Protein AF-A0A7I9XVA9-F1 (afdb_monomer_lite)

Organism: NCBI:txid84962

Foldseek 3Di:
DDDWFEDAWEQDLQQDTPDDPVVLVPTRAYEYEHDPPLQDDADSLQNSLLSNLQDLSHAEHPPHQPFDDDDPVDGDGGRHYDPVSNVVSNVVNNHYYDPDDDDHD

Secondary structure (DSSP, 8-state):
-----EEEEEBPTTS-BSS-HHHHTTSSEEEEE--S-TT--HHHHHHHHHHHHTSTT--EE-STT--B-SSTT--BPPPP--HHHHHHHHHHHT-EE--------

Sequence (105 aa):
MRLLTGIEVDILDDGSLDQEPELLARLDIVVASVHSTLAMDSVAMTRRMLRAVANEHVDVLGHCTGRLVAGNRGIRAESSFDAEAVFTACREHGTAVEVNSPGTA

Radius of gyration: 13.81 Å; chains: 1; bounding box: 40×27×37 Å

InterPro dom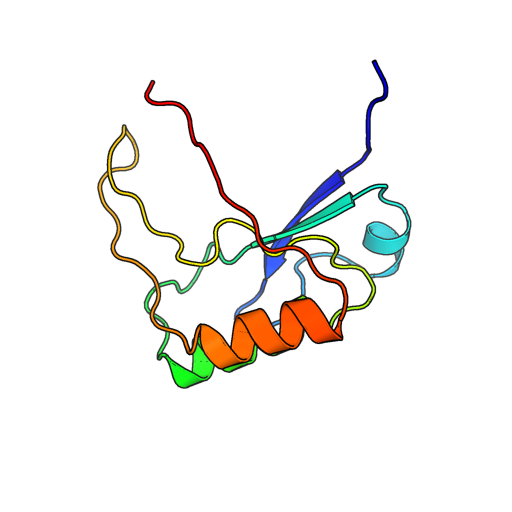ains:
  IPR016195 Polymerase/histidinol phosphatase-like [SSF89550] (2-101)
  IPR050243 Probable phosphatase PHP [PTHR36928] (1-101)

pLDDT: mean 95.66, std 7.58, range [52.97, 98.94]

Structure (mmCIF, N/CA/C/O backbone):
data_AF-A0A7I9XVA9-F1
#
_entry.id   AF-A0A7I9XVA9-F1
#
loop_
_atom_site.group_PDB
_atom_site.id
_atom_site.type_symbol
_atom_site.label_atom_id
_atom_site.label_alt_id
_atom_site.label_comp_id
_atom_site.label_asym_id
_atom_site.label_entity_id
_atom_site.label_seq_id
_atom_site.pdbx_PDB_ins_code
_atom_site.Cartn_x
_atom_site.Cartn_y
_atom_site.Cartn_z
_atom_site.occupancy
_atom_site.B_iso_or_equiv
_atom_site.auth_seq_id
_atom_site.auth_comp_id
_atom_site.auth_asym_id
_atom_site.auth_atom_id
_atom_site.pdbx_PDB_model_num
ATOM 1 N N . MET A 1 1 ? -28.492 4.348 5.239 1.00 85.69 1 MET A N 1
ATOM 2 C CA . MET A 1 1 ? -27.101 4.546 4.784 1.00 85.69 1 MET A CA 1
ATOM 3 C C . MET A 1 1 ? -26.234 4.689 6.021 1.00 85.69 1 MET A C 1
ATOM 5 O O . MET A 1 1 ? -26.571 5.514 6.860 1.00 85.69 1 MET A O 1
ATOM 9 N N . ARG A 1 2 ? -25.204 3.854 6.180 1.00 96.44 2 ARG A N 1
ATOM 10 C CA . ARG A 1 2 ? -24.192 4.006 7.235 1.00 96.44 2 ARG A CA 1
ATOM 11 C C . ARG A 1 2 ? -22.995 4.719 6.613 1.00 96.44 2 ARG A C 1
ATOM 13 O O . ARG A 1 2 ? -22.603 4.349 5.512 1.00 96.44 2 ARG A O 1
ATOM 20 N N . LEU A 1 3 ? -22.468 5.732 7.291 1.00 96.94 3 LEU A N 1
ATOM 21 C CA . LEU A 1 3 ? -21.210 6.374 6.916 1.00 96.94 3 LEU A CA 1
ATOM 22 C C . LEU A 1 3 ? -20.088 5.732 7.732 1.00 96.94 3 LEU A C 1
ATOM 24 O O . LEU A 1 3 ? -20.283 5.479 8.920 1.00 96.94 3 LEU A O 1
ATOM 28 N N . LEU A 1 4 ? -18.964 5.447 7.080 1.00 98.31 4 LEU A N 1
ATOM 29 C CA . LEU A 1 4 ? -17.734 4.990 7.719 1.00 98.31 4 LEU A CA 1
ATOM 30 C C . LEU A 1 4 ? -16.734 6.141 7.660 1.00 98.31 4 LEU A C 1
ATOM 32 O O . LEU A 1 4 ? -16.533 6.732 6.598 1.00 98.31 4 LEU A O 1
ATOM 36 N N . THR A 1 5 ? -16.151 6.486 8.799 1.00 98.44 5 THR A N 1
ATOM 37 C CA . THR A 1 5 ? -15.000 7.383 8.842 1.00 98.44 5 THR A CA 1
ATOM 38 C C . THR A 1 5 ? -13.789 6.624 8.330 1.00 98.44 5 THR A C 1
ATOM 40 O O . THR A 1 5 ? -13.493 5.532 8.801 1.00 98.44 5 THR A O 1
ATOM 43 N N . GLY A 1 6 ? -13.100 7.172 7.339 1.00 98.31 6 GLY A N 1
ATOM 44 C CA . GLY A 1 6 ? -11.942 6.497 6.783 1.00 98.31 6 GLY A CA 1
ATOM 45 C C . GLY A 1 6 ? -10.954 7.444 6.149 1.00 98.31 6 GLY A C 1
ATOM 46 O O . GLY A 1 6 ? -11.236 8.630 5.959 1.00 98.31 6 GLY A O 1
ATOM 47 N N . ILE A 1 7 ? -9.790 6.888 5.844 1.00 98.50 7 ILE A N 1
ATOM 48 C CA . ILE A 1 7 ? -8.689 7.588 5.198 1.00 98.50 7 ILE A CA 1
ATOM 49 C C . ILE A 1 7 ? -8.084 6.706 4.111 1.00 98.50 7 ILE A C 1
ATOM 51 O O . ILE A 1 7 ? -8.023 5.485 4.251 1.00 98.50 7 ILE A O 1
ATOM 55 N N . GLU A 1 8 ? -7.616 7.348 3.048 1.00 98.62 8 GLU A N 1
ATOM 56 C CA . GLU A 1 8 ? -6.582 6.789 2.190 1.00 98.62 8 GLU A CA 1
ATOM 57 C C . GLU A 1 8 ? -5.242 7.375 2.650 1.00 98.62 8 GLU A C 1
ATOM 59 O O . GLU A 1 8 ? -4.982 8.560 2.439 1.00 98.62 8 GLU A O 1
ATOM 64 N N . VAL A 1 9 ? -4.453 6.584 3.376 1.00 98.69 9 VAL A N 1
ATOM 65 C CA . VAL A 1 9 ? -3.166 6.998 3.938 1.00 98.69 9 VAL A CA 1
ATOM 66 C C . VAL A 1 9 ? -2.027 6.624 2.995 1.00 98.69 9 VAL A C 1
ATOM 68 O O . VAL A 1 9 ? -1.976 5.514 2.454 1.00 98.69 9 VAL A O 1
ATOM 71 N N . ASP A 1 10 ? -1.090 7.551 2.815 1.00 98.75 10 ASP A N 1
ATOM 72 C CA . ASP A 1 10 ? 0.101 7.307 2.013 1.00 98.75 10 ASP A CA 1
ATOM 73 C C . ASP A 1 10 ? 1.018 6.298 2.706 1.00 98.75 10 ASP A C 1
ATOM 75 O O . ASP A 1 10 ? 1.358 6.425 3.883 1.00 98.75 10 ASP A O 1
ATOM 79 N N . ILE A 1 11 ? 1.472 5.310 1.941 1.00 98.88 11 ILE A N 1
ATOM 80 C CA . ILE A 1 11 ? 2.600 4.460 2.310 1.00 98.88 11 ILE A CA 1
ATOM 81 C C . ILE A 1 11 ? 3.865 5.227 1.937 1.00 98.88 11 ILE A C 1
ATOM 83 O O . ILE A 1 11 ? 4.094 5.462 0.753 1.00 98.88 11 ILE A O 1
ATOM 87 N N . LEU A 1 12 ? 4.706 5.590 2.901 1.00 98.75 12 LEU A N 1
ATOM 88 C CA . LEU A 1 12 ? 5.977 6.287 2.681 1.00 98.75 12 LEU A CA 1
ATOM 89 C C . LEU A 1 12 ? 7.038 5.356 2.068 1.00 98.75 12 LEU A C 1
ATOM 91 O O . LEU A 1 12 ? 6.860 4.141 2.010 1.00 98.75 12 LEU A O 1
ATOM 95 N N . ASP A 1 13 ? 8.153 5.910 1.582 1.00 98.44 13 ASP A N 1
ATOM 96 C CA . ASP A 1 13 ? 9.185 5.144 0.858 1.00 98.44 13 ASP A CA 1
ATOM 97 C C . ASP A 1 13 ? 9.791 3.988 1.677 1.00 98.44 13 ASP A C 1
ATOM 99 O O . ASP A 1 13 ? 10.222 2.987 1.104 1.00 98.44 13 ASP A O 1
ATOM 103 N N . ASP A 1 14 ? 9.794 4.098 3.007 1.00 98.38 14 ASP A N 1
ATOM 104 C CA . ASP A 1 14 ? 10.280 3.065 3.924 1.00 98.38 14 ASP A CA 1
ATOM 105 C C . ASP A 1 14 ? 9.195 2.054 4.347 1.00 98.38 14 ASP A C 1
ATOM 107 O O . ASP A 1 14 ? 9.487 1.126 5.107 1.00 98.38 14 ASP A O 1
ATOM 111 N N . GLY A 1 15 ? 7.957 2.228 3.874 1.00 98.69 15 GLY A N 1
ATOM 112 C CA . GLY A 1 15 ? 6.789 1.411 4.198 1.00 98.69 15 GLY A CA 1
ATOM 113 C C . GLY A 1 15 ? 6.045 1.810 5.477 1.00 98.69 15 GLY A C 1
ATOM 114 O O . GLY A 1 15 ? 5.131 1.092 5.876 1.00 98.69 15 GLY A O 1
ATOM 115 N N . SER A 1 16 ? 6.431 2.902 6.145 1.00 98.69 16 SER A N 1
ATOM 116 C CA . SER A 1 16 ? 5.602 3.514 7.195 1.00 98.69 16 SER A CA 1
ATOM 117 C C . SER A 1 16 ? 4.386 4.239 6.597 1.00 98.69 16 SER A C 1
ATOM 119 O O . SER A 1 16 ? 4.295 4.398 5.380 1.00 98.69 16 SER A O 1
ATOM 121 N N . LEU A 1 17 ? 3.428 4.631 7.438 1.00 98.75 17 LEU A N 1
ATOM 122 C CA . LEU A 1 17 ? 2.195 5.307 7.022 1.00 98.75 17 LEU A CA 1
ATOM 123 C C . LEU A 1 17 ? 2.277 6.801 7.351 1.00 98.75 17 LEU A C 1
ATOM 125 O O . LEU A 1 17 ? 2.802 7.165 8.400 1.00 98.75 17 LEU A O 1
ATOM 129 N N . ASP A 1 18 ? 1.727 7.653 6.488 1.00 98.38 18 ASP A N 1
ATOM 130 C CA . ASP A 1 18 ? 1.718 9.117 6.644 1.00 98.38 18 ASP A CA 1
ATOM 131 C C . ASP A 1 18 ? 0.665 9.624 7.650 1.00 98.38 18 ASP A C 1
ATOM 133 O O . ASP A 1 18 ? -0.064 10.572 7.375 1.00 98.38 18 ASP A O 1
ATOM 137 N N . GLN A 1 19 ? 0.515 8.960 8.799 1.00 98.25 19 GLN A N 1
ATOM 138 C CA . GLN A 1 19 ? -0.356 9.372 9.906 1.00 98.25 19 GLN A CA 1
ATOM 139 C C . GLN A 1 19 ? 0.104 8.750 11.232 1.00 98.25 19 GLN A C 1
ATOM 141 O O . GLN A 1 19 ? 0.726 7.688 11.256 1.00 98.25 19 GLN A O 1
ATOM 146 N N . GLU A 1 20 ? -0.286 9.377 12.343 1.00 97.88 20 GLU A N 1
ATOM 147 C CA . GLU A 1 20 ? -0.053 8.843 13.688 1.00 97.88 20 GLU A CA 1
ATOM 148 C C . GLU A 1 20 ? -0.938 7.605 13.969 1.00 97.88 20 GLU A C 1
ATOM 150 O O . GLU A 1 20 ? -2.136 7.629 13.647 1.00 97.88 20 GLU A O 1
ATOM 155 N N . PRO A 1 21 ? -0.413 6.543 14.614 1.00 97.69 21 PRO A N 1
ATOM 156 C CA . PRO A 1 21 ? -1.174 5.328 14.927 1.00 97.69 21 PRO A CA 1
ATOM 157 C C . PRO A 1 21 ? -2.466 5.592 15.710 1.00 97.69 21 PRO A C 1
ATOM 159 O O . PRO A 1 21 ? -3.506 5.000 15.424 1.00 97.69 21 PRO A O 1
ATOM 162 N N . GLU A 1 22 ? -2.449 6.540 16.651 1.00 97.94 22 GLU A N 1
ATOM 163 C CA . GLU A 1 22 ? -3.616 6.886 17.469 1.00 97.94 22 GLU A CA 1
ATOM 164 C C . GLU A 1 22 ? -4.744 7.523 16.648 1.00 97.94 22 GLU A C 1
ATOM 166 O O . GLU A 1 22 ? -5.913 7.458 17.040 1.00 97.94 22 GLU A O 1
ATOM 171 N N . LEU A 1 23 ? -4.416 8.157 15.518 1.00 97.88 23 LEU A N 1
ATOM 172 C CA . LEU A 1 23 ? -5.417 8.654 14.580 1.00 97.88 23 LEU A CA 1
ATOM 173 C C . LEU A 1 23 ? -6.007 7.499 13.775 1.00 97.88 23 LEU A C 1
ATOM 175 O O . LEU A 1 23 ? -7.230 7.414 13.667 1.00 97.88 23 LEU A O 1
ATOM 179 N N . LEU A 1 24 ? -5.158 6.612 13.249 1.00 98.50 24 LEU A N 1
ATOM 180 C CA . LEU A 1 24 ? -5.592 5.467 12.447 1.00 98.50 24 LEU A CA 1
ATOM 181 C C . LEU A 1 24 ? -6.505 4.530 13.250 1.00 98.50 24 LEU A C 1
ATOM 183 O O . LEU A 1 24 ? -7.569 4.153 12.767 1.00 98.50 24 LEU A O 1
ATOM 187 N N . ALA A 1 25 ? -6.174 4.274 14.518 1.00 98.19 25 ALA A N 1
ATOM 188 C CA . ALA A 1 25 ? -6.958 3.440 15.432 1.00 98.19 25 ALA A CA 1
ATOM 189 C C . ALA A 1 25 ? -8.384 3.959 15.724 1.00 98.19 25 ALA A C 1
ATOM 191 O O . ALA A 1 25 ? -9.190 3.255 16.332 1.00 98.19 25 ALA A O 1
ATOM 192 N N . ARG A 1 26 ? -8.700 5.205 15.348 1.00 98.31 26 ARG A N 1
ATOM 193 C CA . ARG A 1 26 ? -10.020 5.823 15.555 1.00 98.31 26 ARG A CA 1
ATOM 194 C C . ARG A 1 26 ? -10.933 5.756 14.332 1.00 98.31 26 ARG A C 1
ATOM 196 O O . ARG A 1 26 ? -12.080 6.194 14.443 1.00 98.31 26 ARG A O 1
ATOM 203 N N . LEU A 1 27 ? -10.430 5.309 13.184 1.00 98.62 27 LEU A N 1
ATOM 204 C CA . LEU A 1 27 ? -11.185 5.257 11.935 1.00 98.62 27 LEU A CA 1
ATOM 205 C C . LEU A 1 27 ? -11.952 3.937 11.820 1.00 98.62 27 LEU A C 1
ATOM 207 O O . LEU A 1 27 ? -11.547 2.919 12.372 1.00 98.62 27 LEU A O 1
ATOM 211 N N . ASP A 1 28 ? -13.075 3.960 11.103 1.00 98.62 28 ASP A N 1
ATOM 212 C CA . ASP A 1 28 ? -13.823 2.742 10.780 1.00 98.62 28 ASP A CA 1
ATOM 213 C C . ASP A 1 28 ? -13.141 1.923 9.668 1.00 98.62 28 ASP A C 1
ATOM 215 O O . ASP A 1 28 ? -13.424 0.732 9.550 1.00 98.62 28 ASP A O 1
ATOM 219 N N . ILE A 1 29 ? -12.337 2.569 8.808 1.00 98.69 29 ILE A N 1
ATOM 220 C CA . ILE A 1 29 ? -11.608 1.924 7.707 1.00 98.69 29 ILE A CA 1
ATOM 221 C C . ILE A 1 29 ? -10.356 2.713 7.285 1.00 98.69 29 ILE A C 1
ATOM 223 O O . ILE A 1 29 ? -10.405 3.934 7.104 1.00 98.69 29 ILE A O 1
ATOM 227 N N . VAL A 1 30 ? -9.248 2.015 7.052 1.00 98.88 30 VAL A N 1
ATOM 228 C CA . VAL A 1 30 ? -7.979 2.568 6.562 1.00 98.88 30 VAL A CA 1
ATOM 229 C C . VAL A 1 30 ? -7.566 1.875 5.268 1.00 98.88 30 VAL A C 1
ATOM 231 O O . VAL A 1 30 ? -7.328 0.666 5.224 1.00 98.88 30 VAL A O 1
ATOM 234 N N . VAL A 1 31 ? -7.432 2.666 4.205 1.00 98.88 31 VAL A N 1
ATOM 235 C CA . VAL A 1 31 ? -6.866 2.237 2.923 1.00 98.88 31 VAL A CA 1
ATOM 236 C C . VAL A 1 31 ? -5.432 2.750 2.843 1.00 98.88 31 VAL A C 1
ATOM 238 O O . VAL A 1 31 ? -5.215 3.952 2.925 1.00 98.88 31 VAL A O 1
ATOM 241 N N . ALA A 1 32 ? -4.448 1.873 2.689 1.00 98.88 32 ALA A N 1
ATOM 242 C CA . ALA A 1 32 ? -3.052 2.255 2.499 1.00 98.88 32 ALA A CA 1
ATOM 243 C C . ALA A 1 32 ? -2.677 2.171 1.012 1.00 98.88 32 ALA A C 1
ATOM 245 O O . ALA A 1 32 ? -2.840 1.116 0.396 1.00 98.88 32 ALA A O 1
ATOM 246 N N . SER A 1 33 ? -2.145 3.256 0.444 1.00 98.75 33 SER A N 1
ATOM 247 C CA . SER A 1 33 ? -1.838 3.363 -0.992 1.00 98.75 33 SER A CA 1
ATOM 248 C C . SER A 1 33 ? -0.429 3.906 -1.245 1.00 98.75 33 SER A C 1
ATOM 250 O O . SER A 1 33 ? 0.090 4.736 -0.501 1.00 98.75 33 SER A O 1
ATOM 252 N N . VAL A 1 34 ? 0.206 3.471 -2.337 1.00 98.50 34 VAL A N 1
ATOM 253 C CA . VAL A 1 34 ? 1.469 4.058 -2.814 1.00 98.50 34 VAL A CA 1
ATOM 254 C C . VAL A 1 34 ? 1.155 5.158 -3.830 1.00 98.50 34 VAL A C 1
ATOM 256 O O . VAL A 1 34 ? 0.638 4.879 -4.911 1.00 98.50 34 VAL A O 1
ATOM 259 N N . HIS A 1 35 ? 1.520 6.406 -3.527 1.00 97.56 35 HIS A N 1
ATOM 260 C CA . HIS A 1 35 ? 1.296 7.553 -4.424 1.00 97.56 35 HIS A CA 1
ATOM 261 C C . HIS A 1 35 ? 2.573 8.223 -4.938 1.00 97.56 35 HIS A C 1
ATOM 263 O O . HIS A 1 35 ? 2.529 8.996 -5.899 1.00 97.56 35 HIS A O 1
ATOM 269 N N . SER A 1 36 ? 3.715 7.895 -4.342 1.00 97.12 36 SER A N 1
ATOM 270 C CA . SER A 1 36 ? 5.025 8.465 -4.648 1.00 97.12 36 SER A CA 1
ATOM 271 C C . SER A 1 36 ? 6.022 7.379 -5.042 1.00 97.12 36 SER A C 1
ATOM 273 O O . SER A 1 36 ? 5.805 6.196 -4.790 1.00 97.12 36 SER A O 1
ATOM 275 N N . THR A 1 37 ? 7.112 7.786 -5.699 1.00 97.00 37 THR A N 1
ATOM 276 C CA . THR A 1 37 ? 8.237 6.899 -6.049 1.00 97.00 37 THR A CA 1
ATOM 277 C C . THR A 1 37 ? 7.782 5.604 -6.746 1.00 97.00 37 THR A C 1
ATOM 279 O O . THR A 1 37 ? 8.285 4.517 -6.495 1.00 97.00 37 THR A O 1
ATOM 282 N N . LEU A 1 38 ? 6.808 5.715 -7.656 1.00 96.94 38 LEU A N 1
ATOM 283 C CA . LEU A 1 38 ? 6.162 4.561 -8.303 1.00 96.94 38 LEU A CA 1
ATOM 284 C C . LEU A 1 38 ? 7.090 3.772 -9.237 1.00 96.94 38 LEU A C 1
ATOM 286 O O . LEU A 1 38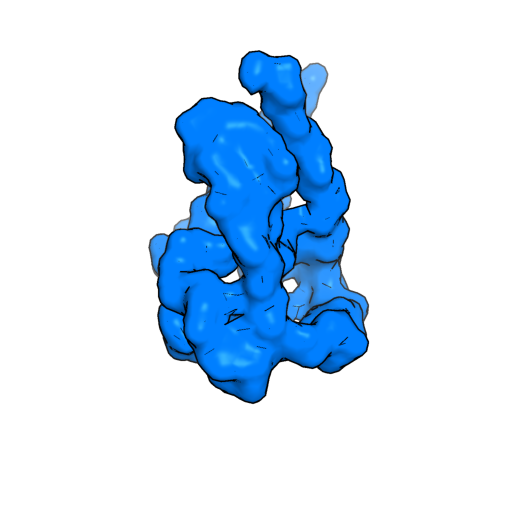 ? 6.838 2.613 -9.536 1.00 96.94 38 LEU A O 1
ATOM 290 N N . ALA A 1 39 ? 8.193 4.384 -9.669 1.00 96.75 39 ALA A N 1
ATOM 291 C CA . ALA A 1 39 ? 9.250 3.726 -10.436 1.00 96.75 39 ALA A CA 1
ATOM 292 C C . ALA A 1 39 ? 10.367 3.139 -9.542 1.00 96.75 39 ALA A C 1
ATOM 294 O O . ALA A 1 39 ? 11.497 2.973 -10.000 1.00 96.75 39 ALA A O 1
ATOM 295 N N . MET A 1 40 ? 10.087 2.885 -8.258 1.00 97.38 40 MET A N 1
ATOM 296 C CA . MET A 1 40 ? 11.014 2.230 -7.328 1.00 97.38 40 MET A CA 1
ATOM 297 C C . MET A 1 40 ? 11.391 0.822 -7.818 1.00 97.38 40 MET A C 1
ATOM 299 O O . MET A 1 40 ? 10.587 0.136 -8.447 1.00 97.38 40 MET A O 1
ATOM 303 N N . ASP A 1 41 ? 12.613 0.385 -7.497 1.00 98.25 41 ASP A N 1
ATOM 304 C CA . ASP A 1 41 ? 13.058 -0.990 -7.743 1.00 98.25 41 ASP A CA 1
ATOM 305 C C . ASP A 1 41 ? 12.096 -2.023 -7.128 1.00 98.25 41 ASP A C 1
ATOM 307 O O . ASP A 1 41 ? 11.589 -1.830 -6.020 1.00 98.25 41 ASP A O 1
ATOM 311 N N . SER A 1 42 ? 11.907 -3.147 -7.824 1.00 98.50 42 SER A N 1
ATOM 312 C CA . SER A 1 42 ? 10.926 -4.177 -7.468 1.00 98.50 42 SER A CA 1
ATOM 313 C C . SER A 1 42 ? 11.093 -4.706 -6.044 1.00 98.50 42 SER A C 1
ATOM 315 O O . SER A 1 42 ? 10.116 -4.863 -5.307 1.00 98.50 42 SER A O 1
ATOM 317 N N . VAL A 1 43 ? 12.334 -4.942 -5.607 1.00 98.62 43 VAL A N 1
ATOM 318 C CA . VAL A 1 43 ? 12.604 -5.488 -4.271 1.00 98.62 43 VAL A CA 1
ATOM 319 C C . VAL A 1 43 ? 12.313 -4.436 -3.202 1.00 98.62 43 VAL A C 1
ATOM 321 O O . VAL A 1 43 ? 11.763 -4.751 -2.145 1.00 98.62 43 VAL A O 1
ATOM 324 N N . ALA A 1 44 ? 12.655 -3.174 -3.466 1.00 98.62 44 ALA A N 1
ATOM 325 C CA . ALA A 1 44 ? 12.362 -2.076 -2.554 1.00 98.62 44 ALA A CA 1
ATOM 326 C C . ALA A 1 44 ? 10.851 -1.800 -2.450 1.00 98.62 44 ALA A C 1
ATOM 328 O O . ALA A 1 44 ? 10.346 -1.702 -1.331 1.00 98.62 44 ALA A O 1
ATOM 329 N N . MET A 1 45 ? 10.126 -1.785 -3.575 1.00 98.81 45 MET A N 1
ATOM 330 C CA . MET A 1 45 ? 8.668 -1.619 -3.597 1.00 98.81 45 MET A CA 1
ATOM 331 C C . MET A 1 45 ? 7.961 -2.766 -2.867 1.00 98.81 45 MET A C 1
ATOM 333 O O . MET A 1 45 ? 7.058 -2.532 -2.068 1.00 98.81 45 MET A O 1
ATOM 337 N N . THR A 1 46 ? 8.434 -4.001 -3.059 1.00 98.88 46 THR A N 1
ATOM 338 C CA . THR A 1 46 ? 7.921 -5.174 -2.338 1.00 98.88 46 THR A CA 1
ATOM 339 C C . THR A 1 46 ? 8.077 -4.996 -0.828 1.00 98.88 46 THR A C 1
ATOM 341 O O . THR A 1 46 ? 7.101 -5.123 -0.097 1.00 98.88 46 THR A O 1
ATOM 344 N N . ARG A 1 47 ? 9.269 -4.625 -0.333 1.00 98.88 47 ARG A N 1
ATOM 345 C CA . ARG A 1 47 ? 9.477 -4.378 1.110 1.00 98.88 47 ARG A CA 1
ATOM 346 C C . ARG A 1 47 ? 8.602 -3.246 1.649 1.00 98.88 47 ARG A C 1
ATOM 348 O O . ARG A 1 47 ? 8.077 -3.373 2.753 1.00 98.88 47 ARG A O 1
ATOM 355 N N . ARG A 1 48 ? 8.444 -2.166 0.878 1.00 98.81 48 ARG A N 1
ATOM 356 C CA . ARG A 1 48 ? 7.582 -1.025 1.216 1.00 98.81 48 ARG A CA 1
ATOM 357 C C . ARG A 1 48 ? 6.136 -1.477 1.427 1.00 98.81 48 ARG A C 1
ATOM 359 O O . ARG A 1 48 ? 5.556 -1.178 2.465 1.00 98.81 48 ARG A O 1
ATOM 366 N N . MET A 1 49 ? 5.587 -2.241 0.483 1.00 98.88 49 MET A N 1
ATOM 367 C CA . MET A 1 49 ? 4.224 -2.772 0.577 1.00 98.88 49 MET A CA 1
ATOM 368 C C . MET A 1 49 ? 4.077 -3.800 1.702 1.00 98.88 49 MET A C 1
ATOM 370 O O . MET A 1 49 ? 3.131 -3.704 2.474 1.00 98.88 49 MET A O 1
ATOM 374 N N . LEU A 1 50 ? 5.021 -4.738 1.847 1.00 98.94 50 LEU A N 1
ATOM 375 C CA . LEU A 1 50 ? 4.989 -5.754 2.908 1.00 98.94 50 LEU A CA 1
ATOM 376 C C . LEU A 1 50 ? 4.930 -5.130 4.306 1.00 98.94 50 LEU A C 1
ATOM 378 O O . LEU A 1 50 ? 4.165 -5.585 5.150 1.00 98.94 50 LEU A O 1
ATOM 382 N N . ARG A 1 51 ? 5.709 -4.069 4.548 1.00 98.81 51 ARG A N 1
ATOM 383 C CA . ARG A 1 51 ? 5.670 -3.358 5.830 1.00 98.81 51 ARG A CA 1
ATOM 384 C C . ARG A 1 51 ? 4.316 -2.689 6.068 1.00 98.81 51 ARG A C 1
ATOM 386 O O . ARG A 1 51 ? 3.810 -2.757 7.183 1.00 98.81 51 ARG A O 1
ATOM 3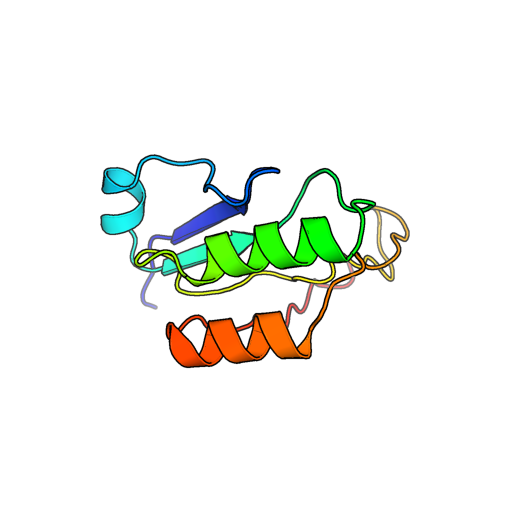93 N N . ALA A 1 52 ? 3.743 -2.067 5.040 1.00 98.81 52 ALA A N 1
ATOM 394 C CA . ALA A 1 52 ? 2.466 -1.376 5.155 1.00 98.81 52 ALA A CA 1
ATOM 395 C C . ALA A 1 52 ? 1.307 -2.342 5.433 1.00 98.81 52 ALA A C 1
ATOM 397 O O . ALA A 1 52 ? 0.538 -2.113 6.359 1.00 98.81 52 ALA A O 1
ATOM 398 N N . VAL A 1 53 ? 1.204 -3.446 4.684 1.00 98.81 53 VAL A N 1
ATOM 399 C CA . VAL A 1 53 ? 0.082 -4.396 4.830 1.00 98.81 53 VAL A CA 1
ATOM 400 C C . VAL A 1 53 ? 0.151 -5.230 6.108 1.00 98.81 53 VAL A C 1
ATOM 402 O O . VAL A 1 53 ? -0.840 -5.863 6.455 1.00 98.81 53 VAL A O 1
ATOM 405 N N . ALA A 1 54 ? 1.301 -5.234 6.790 1.00 98.69 54 ALA A N 1
ATOM 406 C CA . ALA A 1 54 ? 1.492 -5.850 8.101 1.00 98.69 54 ALA A CA 1
ATOM 407 C C . ALA A 1 54 ? 1.128 -4.925 9.278 1.00 98.69 54 ALA A C 1
ATOM 409 O O . ALA A 1 54 ? 1.176 -5.357 10.431 1.00 98.69 54 ALA A O 1
ATOM 410 N N . ASN A 1 55 ? 0.810 -3.654 9.016 1.00 98.62 55 ASN A N 1
ATOM 411 C CA . ASN A 1 55 ? 0.396 -2.710 10.046 1.00 98.62 55 ASN A CA 1
ATOM 412 C C . ASN A 1 55 ? -1.013 -3.063 10.553 1.00 98.62 55 ASN A C 1
ATOM 414 O O . ASN A 1 55 ? -1.935 -3.217 9.759 1.00 98.62 55 ASN A O 1
ATOM 418 N N . GLU A 1 56 ? -1.182 -3.148 11.875 1.00 97.94 56 GLU A N 1
ATOM 419 C CA . GLU A 1 56 ? -2.440 -3.560 12.520 1.00 97.94 56 GLU A CA 1
ATOM 420 C C . GLU A 1 56 ? -3.631 -2.631 12.246 1.00 97.94 56 GLU A C 1
ATOM 422 O O . GLU A 1 56 ? -4.775 -3.023 12.460 1.00 97.94 56 GLU A O 1
ATOM 427 N N . HIS A 1 57 ? -3.372 -1.402 11.796 1.00 98.50 57 HIS A N 1
ATOM 428 C CA . HIS A 1 57 ? -4.403 -0.424 11.479 1.00 98.50 57 HIS A CA 1
ATOM 429 C C . HIS A 1 57 ? -4.801 -0.412 10.003 1.00 98.50 57 HIS A C 1
ATOM 431 O O . HIS A 1 57 ? -5.653 0.389 9.647 1.00 98.50 57 HIS A O 1
ATOM 437 N N . VAL A 1 58 ? -4.183 -1.214 9.130 1.00 98.81 58 VAL A N 1
ATOM 438 C CA . VAL A 1 58 ? -4.505 -1.221 7.696 1.00 98.81 58 VAL A CA 1
ATOM 439 C C . VAL A 1 58 ? -5.570 -2.268 7.403 1.00 98.81 58 VAL A C 1
ATOM 441 O O . VAL A 1 58 ? -5.365 -3.452 7.642 1.00 98.81 58 VAL A O 1
ATOM 444 N N . ASP A 1 59 ? -6.680 -1.835 6.805 1.00 98.88 59 ASP A N 1
ATOM 445 C CA . ASP A 1 59 ? -7.762 -2.730 6.390 1.00 98.88 59 ASP A CA 1
ATOM 446 C C . ASP A 1 59 ? -7.663 -3.106 4.909 1.00 98.88 59 ASP A C 1
ATOM 448 O O . ASP A 1 59 ? -8.064 -4.201 4.509 1.00 98.88 59 ASP A O 1
ATOM 452 N N . VAL A 1 60 ? -7.164 -2.192 4.067 1.00 98.94 60 VAL A N 1
ATOM 453 C CA . VAL A 1 60 ? -7.144 -2.355 2.607 1.00 98.94 60 VAL A CA 1
ATOM 454 C C . VAL A 1 60 ? -5.831 -1.850 2.013 1.00 98.94 60 VAL A C 1
ATOM 456 O O . VAL A 1 60 ? -5.414 -0.727 2.275 1.00 98.94 60 VAL A O 1
ATOM 459 N N . LEU A 1 61 ? -5.220 -2.639 1.133 1.00 98.88 61 LEU A N 1
ATOM 460 C CA . LEU A 1 61 ? -4.197 -2.177 0.200 1.00 98.88 61 LEU A CA 1
ATOM 461 C C . LEU A 1 61 ? -4.881 -1.575 -1.039 1.00 98.88 61 LEU A C 1
ATOM 463 O O . LEU A 1 61 ? -5.477 -2.304 -1.840 1.00 98.88 61 LEU A O 1
ATOM 467 N N . GLY A 1 62 ? -4.801 -0.252 -1.189 1.00 98.56 62 GLY A N 1
ATOM 468 C CA . GLY A 1 62 ? -5.392 0.500 -2.299 1.00 98.56 62 GLY A CA 1
ATOM 469 C C . GLY A 1 62 ? -4.600 0.351 -3.598 1.00 98.56 62 GLY A C 1
ATOM 470 O O . GLY A 1 62 ? -3.380 0.191 -3.552 1.00 98.56 62 GLY A O 1
ATOM 471 N N . HIS A 1 63 ? -5.310 0.350 -4.738 1.00 97.44 63 HIS A N 1
ATOM 472 C CA . HIS A 1 63 ? -4.852 0.309 -6.146 1.00 97.44 63 HIS A CA 1
ATOM 473 C C . HIS A 1 63 ? -3.349 0.037 -6.371 1.00 97.44 63 HIS A C 1
ATOM 475 O O . HIS A 1 63 ? -2.632 0.799 -7.018 1.00 97.44 63 HIS A O 1
ATOM 481 N N . CYS A 1 64 ? -2.876 -1.115 -5.886 1.00 96.69 64 CYS A N 1
ATOM 482 C CA . CYS A 1 64 ? -1.459 -1.349 -5.570 1.00 96.69 64 CYS A CA 1
ATOM 483 C C . CYS A 1 64 ? -0.479 -1.252 -6.746 1.00 96.69 64 CYS A C 1
ATOM 485 O O . CYS A 1 64 ? 0.709 -1.004 -6.550 1.00 96.69 64 CYS A O 1
ATOM 487 N N . THR A 1 65 ? -0.954 -1.414 -7.980 1.00 96.81 65 THR A N 1
ATOM 488 C CA . THR A 1 65 ? -0.114 -1.269 -9.174 1.00 96.81 65 THR A CA 1
ATOM 489 C C . THR A 1 65 ? 0.187 0.189 -9.503 1.00 96.81 65 THR A C 1
ATOM 491 O O . THR A 1 65 ? 1.119 0.463 -10.252 1.00 96.81 65 THR A O 1
ATOM 494 N N . GLY A 1 66 ? -0.621 1.138 -9.017 1.00 94.19 66 GLY A N 1
ATOM 495 C CA . GLY A 1 66 ? -0.550 2.545 -9.398 1.00 94.19 66 GLY A CA 1
ATOM 496 C C . GLY A 1 66 ? -0.789 2.793 -10.894 1.00 94.19 66 GLY A C 1
ATOM 497 O O . GLY A 1 66 ? -0.563 3.905 -11.373 1.00 94.19 66 GLY A O 1
ATOM 498 N N . ARG A 1 67 ? -1.230 1.800 -11.670 1.00 95.12 67 ARG A N 1
ATOM 499 C CA . ARG A 1 67 ? -1.368 1.918 -13.125 1.00 95.12 67 ARG A CA 1
ATOM 500 C C . ARG A 1 67 ? -2.479 2.897 -13.499 1.00 95.12 67 ARG A C 1
ATOM 502 O O . ARG A 1 67 ? -3.578 2.833 -12.961 1.00 95.12 67 ARG A O 1
ATOM 509 N N . LEU A 1 68 ? -2.226 3.749 -14.491 1.00 92.88 68 LEU A N 1
ATOM 510 C CA . LEU A 1 68 ? -3.262 4.553 -15.146 1.00 92.88 68 LEU A CA 1
ATOM 511 C C . LEU A 1 68 ? -3.341 4.138 -16.611 1.00 92.88 68 LEU A C 1
ATOM 513 O O . LEU A 1 68 ? -2.358 4.245 -17.341 1.00 92.88 68 LEU A O 1
ATOM 517 N N . VAL A 1 69 ? -4.502 3.642 -17.037 1.00 89.06 69 VAL A N 1
ATOM 518 C CA . VAL A 1 69 ? -4.713 3.128 -18.403 1.00 89.06 69 VAL A CA 1
ATOM 519 C C . VAL A 1 69 ? -5.395 4.127 -19.335 1.00 89.06 69 VAL A C 1
ATOM 521 O O . VAL A 1 69 ? -5.291 3.985 -20.549 1.00 89.06 69 VAL A O 1
ATOM 524 N N . ALA A 1 70 ? -6.090 5.121 -18.780 1.00 83.44 70 ALA A N 1
ATOM 525 C CA . ALA A 1 70 ? -6.834 6.145 -19.505 1.00 83.44 70 ALA A CA 1
ATOM 526 C C . ALA A 1 70 ? -7.164 7.332 -18.578 1.00 83.44 70 ALA A C 1
ATOM 528 O O . ALA A 1 70 ? -6.968 7.259 -17.363 1.00 83.44 70 ALA A O 1
ATOM 529 N N . GLY A 1 71 ? -7.722 8.399 -19.156 1.00 78.12 71 GLY A N 1
ATOM 530 C CA . GLY A 1 71 ? -8.265 9.551 -18.434 1.00 78.12 71 GLY A CA 1
ATOM 531 C C . GLY A 1 71 ? -7.372 10.7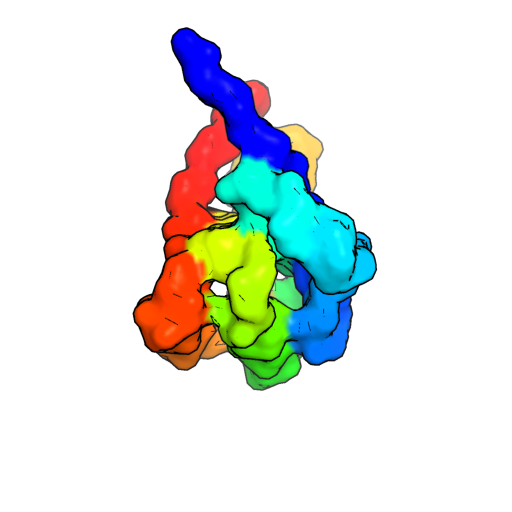94 -18.452 1.00 78.12 71 GLY A C 1
ATOM 532 O O . GLY A 1 71 ? -6.269 10.814 -18.998 1.00 78.12 71 GLY A O 1
ATOM 533 N N . ASN A 1 72 ? -7.869 11.858 -17.821 1.00 81.31 72 ASN A N 1
ATOM 534 C CA . ASN A 1 72 ? -7.311 13.220 -17.889 1.00 81.31 72 ASN A CA 1
ATOM 535 C C . ASN A 1 72 ? -5.926 13.346 -17.232 1.00 81.31 72 ASN A C 1
ATOM 537 O O . ASN A 1 72 ? -5.208 14.314 -17.464 1.00 81.31 72 ASN A O 1
ATOM 541 N N . ARG A 1 73 ? -5.565 12.370 -16.389 1.00 80.25 73 ARG A N 1
ATOM 542 C CA . ARG A 1 73 ? -4.274 12.280 -15.689 1.00 80.25 73 ARG A CA 1
ATOM 543 C C . ARG A 1 73 ? -3.196 11.566 -16.516 1.00 80.25 73 ARG A C 1
ATOM 545 O O . ARG A 1 73 ? -2.092 11.357 -16.022 1.00 80.25 73 ARG A O 1
ATOM 552 N N . GLY A 1 74 ? -3.507 11.219 -17.766 1.00 85.88 74 GLY A N 1
ATOM 553 C CA . GLY A 1 74 ? -2.599 10.542 -18.681 1.00 85.88 74 GLY A CA 1
ATOM 554 C C . GLY A 1 74 ? -2.502 9.038 -18.434 1.00 85.88 74 GLY A C 1
ATOM 555 O O . GLY A 1 74 ? -3.329 8.435 -17.752 1.00 85.88 74 GLY A O 1
ATOM 556 N N . ILE A 1 75 ? -1.474 8.435 -19.029 1.00 90.69 75 ILE A N 1
ATOM 557 C CA . ILE A 1 75 ? -1.161 7.010 -18.907 1.00 90.69 75 ILE A CA 1
ATOM 558 C C . ILE A 1 75 ? 0.067 6.870 -18.010 1.00 90.69 75 ILE A C 1
ATOM 560 O O . ILE A 1 75 ? 1.043 7.605 -18.162 1.00 90.69 75 ILE A O 1
ATOM 564 N N . ARG A 1 76 ? 0.026 5.907 -17.091 1.00 92.94 76 ARG A N 1
ATOM 565 C CA . ARG A 1 76 ? 1.119 5.582 -16.173 1.00 92.94 76 ARG A CA 1
ATOM 566 C C . ARG A 1 76 ? 1.300 4.072 -16.142 1.00 92.94 76 ARG A C 1
ATOM 568 O O . ARG A 1 76 ? 0.326 3.343 -15.953 1.00 92.94 76 ARG A O 1
ATOM 575 N N . ALA A 1 77 ? 2.535 3.622 -16.343 1.00 94.69 77 ALA A N 1
ATOM 576 C CA . ALA A 1 77 ? 2.892 2.217 -16.184 1.00 94.69 77 ALA A CA 1
ATOM 577 C C . ALA A 1 77 ? 2.658 1.753 -14.737 1.00 94.69 77 ALA A C 1
ATOM 579 O O . ALA A 1 77 ? 2.596 2.571 -13.819 1.00 94.69 77 ALA A O 1
ATOM 580 N N . GLU A 1 78 ? 2.506 0.447 -14.550 1.00 96.88 78 GLU A N 1
ATOM 581 C CA . GLU A 1 78 ? 2.426 -0.145 -13.216 1.00 96.88 78 GLU A CA 1
ATOM 582 C C . GLU A 1 78 ? 3.784 -0.152 -12.505 1.00 96.88 78 GLU A C 1
ATOM 584 O O . GLU A 1 78 ? 4.830 -0.293 -13.142 1.00 96.88 78 GLU A O 1
ATOM 589 N N . SER A 1 79 ? 3.751 -0.015 -11.180 1.00 97.94 79 SER A N 1
ATOM 590 C CA . SER A 1 79 ? 4.883 -0.293 -10.296 1.00 97.94 79 SER A CA 1
ATOM 591 C C . SER A 1 79 ? 5.271 -1.770 -10.391 1.00 97.94 79 SER A C 1
ATOM 593 O O . SER A 1 79 ? 4.403 -2.641 -10.437 1.00 97.94 79 SER A O 1
ATOM 595 N N . SER A 1 80 ? 6.571 -2.066 -10.354 1.00 98.31 80 SER A N 1
ATOM 596 C CA . SER A 1 80 ? 7.067 -3.443 -10.254 1.00 98.31 80 SER A CA 1
ATOM 597 C C . SER A 1 80 ? 7.153 -3.864 -8.788 1.00 98.31 80 SER A C 1
ATOM 599 O O . SER A 1 80 ? 7.732 -3.137 -7.985 1.00 98.31 80 SER A O 1
ATOM 601 N N . PHE A 1 81 ? 6.615 -5.032 -8.443 1.00 98.62 81 PHE A N 1
ATOM 602 C CA . PHE A 1 81 ? 6.746 -5.666 -7.126 1.00 98.62 81 PHE A CA 1
ATOM 603 C C . PHE A 1 81 ? 6.419 -7.163 -7.220 1.00 98.62 81 PHE A C 1
ATOM 605 O O . PHE A 1 81 ? 5.842 -7.624 -8.206 1.00 98.62 81 PHE A O 1
ATOM 612 N N . ASP A 1 82 ? 6.776 -7.928 -6.191 1.00 98.75 82 ASP A N 1
ATOM 613 C CA . ASP A 1 82 ? 6.380 -9.328 -6.052 1.00 98.75 82 ASP A CA 1
ATOM 614 C C . ASP A 1 82 ? 4.929 -9.419 -5.553 1.00 98.75 82 ASP A C 1
ATOM 616 O O . ASP A 1 82 ? 4.641 -9.308 -4.358 1.00 98.75 82 ASP A O 1
ATOM 620 N N . ALA A 1 83 ? 3.997 -9.587 -6.492 1.00 98.56 83 ALA A N 1
ATOM 621 C CA . ALA A 1 83 ? 2.575 -9.681 -6.184 1.00 98.56 83 ALA A CA 1
ATOM 622 C C . ALA A 1 83 ? 2.223 -10.911 -5.335 1.00 98.56 83 ALA A C 1
ATOM 624 O O . ALA A 1 83 ? 1.331 -10.826 -4.492 1.00 98.56 83 ALA A O 1
ATOM 625 N N . GLU A 1 84 ? 2.916 -12.039 -5.515 1.00 98.69 84 GLU A N 1
ATOM 626 C CA . GLU A 1 84 ? 2.652 -13.247 -4.730 1.00 98.69 84 GLU A CA 1
ATOM 627 C C . GLU A 1 84 ? 3.014 -13.018 -3.261 1.00 98.69 84 GLU A C 1
ATOM 629 O O . GLU A 1 84 ? 2.206 -13.317 -2.375 1.00 98.69 84 GLU A O 1
ATOM 634 N N . ALA A 1 85 ? 4.177 -12.416 -3.003 1.00 98.81 85 ALA A N 1
ATOM 635 C CA . ALA A 1 85 ? 4.599 -12.061 -1.654 1.00 98.81 85 ALA A CA 1
ATOM 636 C C . ALA A 1 85 ? 3.641 -11.049 -1.005 1.00 98.81 85 ALA A C 1
ATOM 638 O O . ALA A 1 85 ? 3.177 -11.268 0.116 1.00 98.81 85 ALA A O 1
ATOM 639 N N . VAL A 1 86 ? 3.298 -9.965 -1.711 1.00 98.88 86 VAL A N 1
ATOM 640 C CA . VAL A 1 86 ? 2.426 -8.908 -1.172 1.00 98.88 86 VAL A CA 1
ATOM 641 C C . VAL A 1 86 ? 1.017 -9.432 -0.887 1.00 98.88 86 VAL A C 1
ATOM 643 O O . VAL A 1 86 ? 0.476 -9.169 0.186 1.00 98.88 86 VAL A O 1
ATOM 646 N N . PHE A 1 87 ? 0.417 -10.208 -1.793 1.00 98.81 87 PHE A N 1
ATOM 647 C CA . PHE A 1 87 ? -0.935 -10.738 -1.587 1.00 98.81 87 PHE A CA 1
ATOM 648 C C . PHE A 1 87 ? -0.977 -11.865 -0.552 1.00 98.81 87 PHE A C 1
ATOM 650 O O . PHE A 1 87 ? -1.971 -11.999 0.166 1.00 98.81 87 PHE A O 1
ATOM 657 N N . THR A 1 88 ? 0.104 -12.636 -0.416 1.00 98.88 88 THR A N 1
ATOM 658 C CA . THR A 1 88 ? 0.250 -13.591 0.690 1.00 98.88 88 THR A CA 1
ATOM 659 C C . THR A 1 88 ? 0.271 -12.864 2.031 1.00 98.88 88 THR A C 1
ATOM 661 O O . THR A 1 88 ? -0.500 -13.235 2.913 1.00 98.88 88 THR A O 1
ATOM 664 N N . ALA A 1 89 ? 1.049 -11.785 2.158 1.00 98.88 89 ALA A N 1
ATOM 665 C CA . ALA A 1 89 ? 1.080 -10.973 3.374 1.00 98.88 89 ALA A CA 1
ATOM 666 C C . ALA A 1 89 ? -0.279 -10.318 3.669 1.00 98.88 89 ALA A C 1
ATOM 668 O O . ALA A 1 89 ? -0.741 -10.353 4.805 1.00 98.88 89 ALA A O 1
ATOM 669 N N . CYS A 1 90 ? -0.973 -9.801 2.648 1.00 98.88 90 CYS A N 1
ATOM 670 C CA . CYS A 1 90 ? -2.334 -9.279 2.807 1.00 98.88 90 CYS A CA 1
ATOM 671 C C . CYS A 1 90 ? -3.262 -10.325 3.445 1.00 98.88 90 CYS A C 1
ATOM 673 O O . CYS A 1 90 ? -3.932 -10.056 4.440 1.00 98.88 90 CYS A O 1
ATOM 675 N N . ARG A 1 91 ? -3.237 -11.561 2.930 1.00 98.75 91 ARG A N 1
ATOM 676 C CA . ARG A 1 91 ? -4.015 -12.676 3.484 1.00 98.75 91 ARG A CA 1
ATOM 677 C C . ARG A 1 91 ? -3.617 -13.016 4.924 1.00 98.75 91 ARG A C 1
ATOM 679 O O . ARG A 1 91 ? -4.497 -13.316 5.723 1.00 98.75 91 ARG A O 1
ATOM 686 N N . GLU A 1 92 ? -2.325 -13.017 5.242 1.00 98.75 92 GLU A N 1
ATOM 687 C CA . GLU A 1 92 ? -1.811 -13.346 6.581 1.00 98.75 92 GLU A CA 1
ATOM 688 C C . GLU A 1 92 ? -2.179 -12.293 7.633 1.00 98.75 92 GLU A C 1
ATOM 690 O O . GLU A 1 92 ? -2.468 -12.650 8.774 1.00 98.75 92 GLU A O 1
ATOM 695 N N . HIS A 1 93 ? -2.221 -11.019 7.241 1.00 98.69 93 HIS A N 1
ATOM 696 C CA . HIS A 1 93 ? -2.523 -9.896 8.130 1.00 98.69 93 HIS A CA 1
ATOM 697 C C . HIS A 1 93 ? -3.998 -9.477 8.136 1.00 98.69 93 HIS A C 1
ATOM 699 O O . HIS A 1 93 ? -4.384 -8.618 8.921 1.00 98.69 93 HIS A O 1
ATOM 705 N N . GLY A 1 94 ? -4.842 -10.101 7.310 1.00 98.50 94 GLY A N 1
ATOM 706 C CA . GLY A 1 94 ? -6.260 -9.745 7.210 1.00 98.50 94 GLY A CA 1
ATOM 707 C C . GLY A 1 94 ? -6.529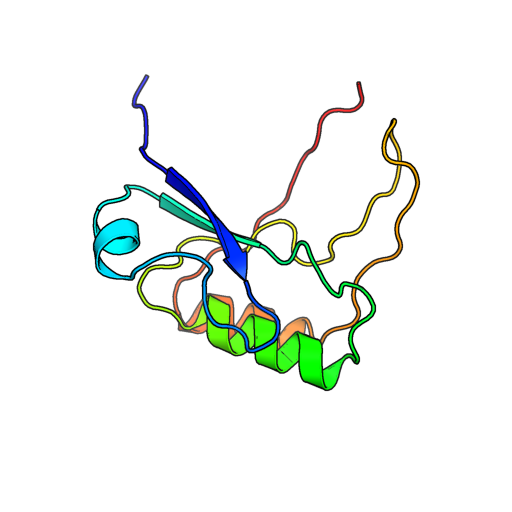 -8.465 6.412 1.00 98.50 94 GLY A C 1
ATOM 708 O O . GLY A 1 94 ? -7.657 -7.981 6.417 1.00 98.50 94 GLY A O 1
ATOM 709 N N . THR A 1 95 ? -5.529 -7.960 5.691 1.00 98.88 95 THR A N 1
ATOM 710 C CA . THR A 1 95 ? -5.625 -6.789 4.816 1.00 98.88 95 THR A CA 1
ATOM 711 C C . THR A 1 95 ? -6.275 -7.186 3.490 1.00 98.88 95 THR A C 1
ATOM 713 O O . THR A 1 95 ? -5.799 -8.078 2.785 1.00 98.88 95 THR A O 1
ATOM 716 N N . ALA A 1 96 ? -7.372 -6.535 3.112 1.00 98.81 96 ALA A N 1
ATOM 717 C CA . ALA A 1 96 ? -8.006 -6.742 1.813 1.00 98.81 96 ALA A CA 1
ATOM 718 C C . ALA A 1 96 ? -7.186 -6.099 0.681 1.00 98.81 96 ALA A C 1
ATOM 720 O O . ALA A 1 96 ? -6.473 -5.123 0.889 1.00 98.81 96 ALA A O 1
ATOM 721 N N . VAL A 1 97 ? -7.316 -6.607 -0.546 1.00 98.62 97 VAL A N 1
ATOM 722 C CA . VAL A 1 97 ? -6.717 -5.985 -1.740 1.00 98.62 97 VAL A CA 1
ATOM 723 C C . VAL A 1 97 ? -7.816 -5.304 -2.544 1.00 98.62 97 VAL A C 1
ATOM 725 O O . VAL A 1 97 ? -8.825 -5.930 -2.876 1.00 98.62 97 VAL A O 1
ATOM 728 N N . GLU A 1 98 ? -7.633 -4.025 -2.865 1.00 98.50 98 GLU A N 1
ATOM 729 C CA . GLU A 1 98 ? -8.616 -3.264 -3.628 1.00 98.50 98 GLU A CA 1
ATOM 730 C C . GLU A 1 98 ? -8.655 -3.687 -5.108 1.00 98.50 98 GLU A C 1
ATOM 732 O O . GLU A 1 98 ? -7.632 -3.749 -5.793 1.00 98.50 98 GLU A O 1
ATOM 737 N N . VAL A 1 99 ? -9.868 -3.878 -5.635 1.00 96.44 99 VAL A N 1
ATOM 738 C CA . VAL A 1 99 ? -10.144 -3.835 -7.078 1.00 96.44 99 VAL A CA 1
ATOM 739 C C . VAL A 1 99 ? -10.774 -2.480 -7.391 1.00 96.44 99 VAL A C 1
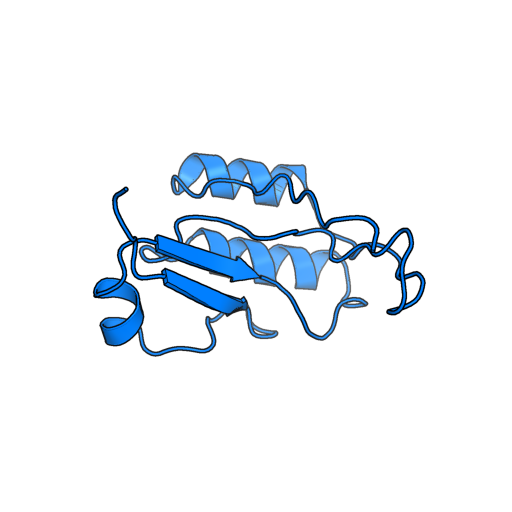ATOM 741 O O . VAL A 1 99 ? -11.985 -2.295 -7.267 1.00 96.44 99 VAL A O 1
ATOM 744 N N . ASN A 1 100 ? -9.934 -1.511 -7.754 1.00 92.31 100 ASN A N 1
ATOM 745 C CA . ASN A 1 100 ? -10.371 -0.140 -7.999 1.00 92.31 100 ASN A CA 1
ATOM 746 C C . ASN A 1 100 ? -11.142 -0.032 -9.328 1.00 92.31 100 ASN A C 1
ATOM 748 O O . ASN A 1 100 ? -10.734 -0.595 -10.345 1.00 92.31 100 ASN A O 1
ATOM 752 N N . SER A 1 101 ? -12.246 0.719 -9.329 1.00 88.50 101 SER A N 1
ATOM 753 C CA . SER A 1 101 ? -13.075 0.979 -10.515 1.00 88.50 101 SER A CA 1
ATOM 754 C C . SER A 1 101 ? -13.216 2.489 -10.733 1.00 88.50 101 SER A C 1
ATOM 756 O O . SER A 1 101 ? -14.306 3.040 -10.529 1.00 88.50 101 SER A O 1
ATOM 758 N N . PRO A 1 102 ? -12.132 3.189 -11.116 1.00 78.75 102 PRO A N 1
ATOM 759 C CA . PRO A 1 102 ? -12.187 4.628 -11.297 1.00 78.75 102 PRO A CA 1
ATOM 760 C C . PRO A 1 102 ? -13.081 4.920 -12.507 1.00 78.75 102 PRO A C 1
ATOM 762 O O . PRO A 1 102 ? -12.912 4.335 -13.578 1.00 78.75 102 PRO A O 1
ATOM 765 N N . GLY A 1 103 ? -14.079 5.786 -12.327 1.00 70.19 103 GLY A N 1
ATOM 766 C CA . GLY A 1 103 ? -15.008 6.136 -13.399 1.00 70.19 103 GLY A CA 1
ATOM 767 C C . GLY A 1 103 ? -14.278 6.720 -14.612 1.00 70.19 103 GLY A C 1
ATOM 768 O O . GLY A 1 103 ? -13.324 7.485 -14.470 1.00 70.19 103 GLY A O 1
ATOM 769 N N . THR A 1 104 ? -14.741 6.382 -15.813 1.00 58.69 104 THR A N 1
ATOM 770 C CA . THR A 1 104 ? -14.303 7.026 -17.055 1.00 58.69 104 THR A CA 1
ATOM 771 C C . THR A 1 104 ? -15.087 8.329 -17.220 1.00 58.69 104 THR A C 1
ATOM 773 O O . THR A 1 104 ? -16.171 8.321 -17.804 1.00 58.69 104 THR A O 1
ATOM 776 N N . ALA A 1 105 ? -14.603 9.415 -16.617 1.00 52.97 105 ALA A N 1
ATOM 777 C CA . ALA A 1 105 ? -15.109 10.760 -16.900 1.00 52.97 105 ALA A CA 1
ATOM 778 C C . ALA A 1 105 ? -14.489 11.305 -18.191 1.00 52.97 105 ALA A C 1
ATOM 780 O O . ALA A 1 105 ? -13.274 11.068 -18.391 1.00 52.97 105 ALA A O 1
#